Protein AF-A0A1H1WLB5-F1 (afdb_monomer_lite)

Structure (mmCIF, N/CA/C/O backbone):
data_AF-A0A1H1WLB5-F1
#
_entry.id   AF-A0A1H1WLB5-F1
#
loop_
_atom_site.group_PDB
_atom_site.id
_atom_site.type_symbol
_atom_site.label_atom_id
_atom_site.label_alt_id
_atom_site.label_comp_id
_atom_site.label_asym_id
_atom_site.label_entity_id
_atom_site.label_seq_id
_atom_site.pdbx_PDB_ins_code
_atom_site.Cartn_x
_atom_site.Cartn_y
_atom_site.Cartn_z
_atom_site.occupancy
_atom_site.B_iso_or_equiv
_atom_site.auth_seq_id
_atom_site.auth_comp_id
_atom_site.auth_asym_id
_atom_site.auth_atom_id
_atom_site.pdbx_PDB_model_num
ATOM 1 N N . MET A 1 1 ? 15.578 -14.693 -38.686 1.00 40.78 1 MET A N 1
ATOM 2 C CA . MET A 1 1 ? 15.731 -13.278 -38.296 1.00 40.78 1 MET A CA 1
ATOM 3 C C . MET A 1 1 ? 15.788 -13.237 -36.780 1.00 40.78 1 MET A C 1
ATOM 5 O O . MET A 1 1 ? 14.746 -13.480 -36.187 1.00 40.78 1 MET A O 1
ATOM 9 N N . PRO A 1 2 ? 16.956 -13.063 -36.142 1.00 42.97 2 PRO A N 1
ATOM 10 C CA . PRO A 1 2 ? 16.995 -12.829 -34.707 1.00 42.97 2 PRO A CA 1
ATOM 11 C C . PRO A 1 2 ? 16.628 -11.360 -34.469 1.00 42.97 2 PRO A C 1
ATOM 13 O O . PRO A 1 2 ? 17.266 -10.463 -35.019 1.00 42.97 2 PRO A O 1
ATOM 16 N N . THR A 1 3 ? 15.555 -11.112 -33.723 1.00 50.56 3 THR A N 1
ATOM 17 C CA . THR A 1 3 ? 15.241 -9.779 -33.212 1.00 50.56 3 THR A CA 1
ATOM 18 C C . THR A 1 3 ? 16.335 -9.399 -32.227 1.00 50.56 3 THR A C 1
ATOM 20 O O . THR A 1 3 ? 16.588 -10.096 -31.248 1.00 50.56 3 THR A O 1
ATOM 23 N N . ILE A 1 4 ? 17.055 -8.328 -32.548 1.00 54.28 4 ILE A N 1
ATOM 24 C CA . ILE A 1 4 ? 18.049 -7.729 -31.665 1.00 54.28 4 ILE A CA 1
ATOM 25 C C . ILE A 1 4 ? 17.250 -6.955 -30.616 1.00 54.28 4 ILE A C 1
ATOM 27 O O . ILE A 1 4 ? 17.056 -5.745 -30.731 1.00 54.28 4 ILE A O 1
ATOM 31 N N . ASP A 1 5 ? 16.721 -7.667 -29.628 1.00 54.78 5 ASP A N 1
ATOM 32 C CA . ASP A 1 5 ? 16.317 -7.042 -28.380 1.00 54.78 5 ASP A CA 1
ATOM 33 C C . ASP A 1 5 ? 17.613 -6.636 -27.680 1.00 54.78 5 ASP A C 1
ATOM 35 O O . ASP A 1 5 ? 18.355 -7.456 -27.143 1.00 54.78 5 ASP A O 1
ATOM 39 N N . GLY A 1 6 ? 17.973 -5.361 -27.840 1.00 49.84 6 GLY A N 1
ATOM 40 C CA . GLY A 1 6 ? 19.144 -4.797 -27.184 1.00 49.84 6 GLY A CA 1
ATOM 41 C C . GLY A 1 6 ? 19.021 -4.962 -25.664 1.00 49.84 6 GLY A C 1
ATOM 42 O O . GLY A 1 6 ? 17.907 -4.860 -25.146 1.00 49.84 6 GLY A O 1
ATOM 43 N N . PRO A 1 7 ? 20.136 -5.167 -24.941 1.00 54.72 7 PRO A N 1
ATOM 44 C CA . PRO A 1 7 ? 20.128 -5.484 -23.508 1.00 54.72 7 PRO A CA 1
ATOM 45 C C . PRO A 1 7 ? 19.312 -4.492 -22.660 1.00 54.72 7 PRO A C 1
ATOM 47 O O . PRO A 1 7 ? 18.648 -4.892 -21.713 1.00 54.72 7 PRO A O 1
ATOM 50 N N . GLY A 1 8 ? 19.243 -3.220 -23.069 1.00 56.78 8 GLY A N 1
ATOM 51 C CA . GLY A 1 8 ? 18.468 -2.200 -22.358 1.00 56.78 8 GLY A CA 1
ATOM 52 C C . GLY A 1 8 ? 16.939 -2.307 -22.469 1.00 56.78 8 GLY A C 1
ATOM 53 O O . GLY A 1 8 ? 16.246 -1.641 -21.709 1.00 56.78 8 GLY A O 1
ATOM 54 N N . ARG A 1 9 ? 16.373 -3.100 -23.394 1.00 59.47 9 ARG A N 1
ATOM 55 C CA . ARG A 1 9 ? 14.907 -3.274 -23.492 1.00 59.47 9 ARG A CA 1
ATOM 56 C C . ARG A 1 9 ? 14.377 -4.294 -22.494 1.00 59.47 9 ARG A C 1
ATOM 58 O O . ARG A 1 9 ? 13.328 -4.062 -21.903 1.00 59.47 9 ARG A O 1
ATOM 65 N N . THR A 1 10 ? 15.102 -5.390 -22.307 1.00 63.25 10 THR A N 1
ATOM 66 C CA . THR A 1 10 ? 14.741 -6.456 -21.367 1.00 63.25 10 THR A CA 1
ATOM 67 C C . THR A 1 10 ? 14.882 -5.973 -19.927 1.00 63.25 10 THR A C 1
ATOM 69 O O . THR A 1 10 ? 13.952 -6.111 -19.149 1.00 63.25 10 THR A O 1
ATOM 72 N N . GLU A 1 11 ? 15.974 -5.271 -19.612 1.00 69.44 11 GLU A N 1
ATOM 73 C CA . GLU A 1 11 ? 16.203 -4.678 -18.284 1.00 69.44 11 GLU A CA 1
ATOM 74 C C . GLU A 1 11 ? 15.146 -3.621 -17.912 1.00 69.44 11 GLU A C 1
ATOM 76 O O . GLU A 1 11 ? 14.774 -3.482 -16.748 1.00 69.44 11 GLU A O 1
ATOM 81 N N . MET A 1 12 ? 14.627 -2.881 -18.900 1.00 69.56 12 MET A N 1
ATOM 82 C CA . MET A 1 12 ? 13.564 -1.897 -18.682 1.00 69.56 12 MET A CA 1
ATOM 83 C C . MET A 1 12 ? 12.198 -2.555 -18.435 1.00 69.56 12 MET A C 1
ATOM 85 O O . MET A 1 12 ? 11.424 -2.048 -17.627 1.00 69.56 12 MET A O 1
ATOM 89 N N . LEU A 1 13 ? 11.908 -3.675 -19.106 1.00 72.31 13 LEU A N 1
ATOM 90 C CA . LEU A 1 13 ? 10.713 -4.487 -18.846 1.00 72.31 13 LEU A CA 1
ATOM 91 C C . LEU A 1 13 ? 10.773 -5.118 -17.449 1.00 72.31 13 LEU A C 1
ATOM 93 O O . LEU A 1 13 ? 9.818 -4.980 -16.690 1.00 72.31 13 LEU A O 1
ATOM 97 N N . ASP A 1 14 ? 11.922 -5.682 -17.069 1.00 83.88 14 ASP A N 1
ATOM 98 C CA . ASP A 1 14 ? 12.132 -6.276 -15.743 1.00 83.88 14 ASP A CA 1
ATOM 99 C C . ASP A 1 14 ? 11.960 -5.243 -14.612 1.00 83.88 14 ASP A C 1
ATOM 101 O O . ASP A 1 14 ? 11.416 -5.547 -13.548 1.00 83.88 14 ASP A O 1
ATOM 105 N N . LEU A 1 15 ? 12.392 -3.995 -14.837 1.00 83.56 15 LEU A N 1
ATOM 106 C CA . LEU A 1 15 ? 12.214 -2.908 -13.874 1.00 83.56 15 LEU A CA 1
ATOM 107 C C . LEU A 1 15 ? 10.748 -2.472 -13.746 1.00 83.56 15 LEU A C 1
ATOM 109 O O . LEU A 1 15 ? 10.293 -2.208 -12.635 1.00 83.56 15 LEU A O 1
ATOM 113 N N . LEU A 1 16 ? 10.003 -2.393 -14.851 1.00 85.81 16 LEU A N 1
ATOM 114 C CA . LEU A 1 16 ? 8.577 -2.053 -14.812 1.00 85.81 16 LEU A CA 1
ATOM 115 C C . LEU A 1 16 ? 7.761 -3.134 -14.097 1.00 85.81 16 LEU A C 1
ATOM 117 O O . LEU A 1 16 ? 6.935 -2.799 -13.251 1.00 85.81 16 LEU A O 1
ATOM 121 N N . ASP A 1 17 ? 8.050 -4.407 -14.361 1.00 88.50 17 ASP A N 1
ATOM 122 C CA . ASP A 1 17 ? 7.403 -5.533 -13.682 1.00 88.50 17 ASP A CA 1
ATOM 123 C C . ASP A 1 17 ? 7.697 -5.531 -12.172 1.00 88.50 17 ASP A C 1
ATOM 125 O O . ASP A 1 17 ? 6.820 -5.824 -11.354 1.00 88.50 17 ASP A O 1
ATOM 129 N N . LEU A 1 18 ? 8.916 -5.148 -11.777 1.00 88.38 18 LEU A N 1
ATOM 130 C CA . LEU A 1 18 ? 9.275 -4.980 -10.370 1.00 88.38 18 LEU A CA 1
ATOM 131 C C . LEU A 1 18 ? 8.501 -3.827 -9.714 1.00 88.38 18 LEU A C 1
ATOM 133 O O . LEU A 1 18 ? 8.028 -3.977 -8.588 1.00 88.38 18 LEU A O 1
ATOM 137 N N . LEU A 1 19 ? 8.351 -2.692 -10.400 1.00 90.06 19 LEU A N 1
ATOM 138 C CA . LEU A 1 19 ? 7.579 -1.550 -9.899 1.00 90.06 19 LEU A CA 1
ATOM 139 C C . LEU A 1 19 ? 6.090 -1.902 -9.741 1.00 90.06 19 LEU A C 1
ATOM 141 O O . LEU A 1 19 ? 5.513 -1.608 -8.695 1.00 90.06 19 LEU A O 1
ATOM 145 N N . ASP A 1 20 ? 5.505 -2.613 -10.709 1.00 90.44 20 ASP A N 1
ATOM 146 C CA . ASP A 1 20 ? 4.142 -3.158 -10.628 1.00 90.44 20 ASP A CA 1
ATOM 147 C C . ASP A 1 20 ? 3.980 -4.121 -9.436 1.00 90.44 20 ASP A C 1
ATOM 149 O O . ASP A 1 20 ? 2.956 -4.116 -8.746 1.00 90.44 20 ASP A O 1
ATOM 153 N N . ALA A 1 21 ? 4.977 -4.971 -9.173 1.00 90.62 21 ALA A N 1
ATOM 154 C CA . ALA A 1 21 ? 4.951 -5.883 -8.033 1.00 90.62 21 ALA A CA 1
ATOM 155 C C . ALA A 1 21 ? 5.017 -5.132 -6.693 1.00 90.62 21 ALA A C 1
ATOM 157 O O . ALA A 1 21 ? 4.297 -5.488 -5.758 1.00 90.62 21 ALA A O 1
ATOM 158 N N . CYS A 1 22 ? 5.844 -4.088 -6.601 1.00 90.69 22 CYS A N 1
ATOM 159 C CA . CYS A 1 22 ? 5.952 -3.246 -5.410 1.00 90.69 22 CYS A CA 1
ATOM 160 C C . CYS A 1 22 ? 4.648 -2.493 -5.112 1.00 90.69 22 CYS A C 1
ATOM 162 O O . CYS A 1 22 ? 4.235 -2.453 -3.956 1.00 90.69 22 CYS A O 1
ATOM 164 N N . GLU A 1 23 ? 3.967 -1.977 -6.136 1.00 92.69 23 GLU A N 1
ATOM 165 C CA . GLU A 1 23 ? 2.670 -1.296 -5.998 1.00 92.69 23 GLU A CA 1
ATOM 166 C C . GLU A 1 23 ? 1.614 -2.252 -5.428 1.00 92.69 23 GLU A C 1
ATOM 168 O O . GLU A 1 23 ? 0.956 -1.967 -4.431 1.00 92.69 23 GLU A O 1
ATOM 173 N N . ARG A 1 24 ? 1.533 -3.476 -5.966 1.00 93.12 24 ARG A N 1
ATOM 174 C CA . ARG A 1 24 ? 0.622 -4.513 -5.448 1.00 93.12 24 ARG A CA 1
ATOM 175 C C . ARG A 1 24 ? 0.931 -4.919 -4.006 1.00 93.12 24 ARG A C 1
ATOM 177 O O . ARG A 1 24 ? 0.017 -5.295 -3.270 1.00 93.12 24 ARG A O 1
ATOM 184 N N . LEU A 1 25 ? 2.204 -4.897 -3.608 1.00 91.56 25 LEU A N 1
ATOM 185 C CA . LEU A 1 25 ? 2.616 -5.182 -2.233 1.00 91.56 25 LEU A CA 1
ATOM 186 C C . LEU A 1 25 ? 2.220 -4.052 -1.276 1.00 91.56 25 LEU A C 1
ATOM 188 O O . LEU A 1 25 ? 1.733 -4.351 -0.185 1.00 91.56 25 LEU A O 1
ATOM 192 N N . ALA A 1 26 ? 2.374 -2.789 -1.682 1.00 90.81 26 ALA A N 1
ATOM 193 C CA . ALA A 1 26 ? 1.919 -1.633 -0.908 1.00 90.81 26 ALA A CA 1
ATOM 194 C C . ALA A 1 26 ? 0.395 -1.678 -0.693 1.00 90.81 26 ALA A C 1
ATOM 196 O O . ALA A 1 26 ? -0.082 -1.583 0.442 1.00 90.81 26 ALA A O 1
ATOM 197 N N . ASP A 1 27 ? -0.354 -1.979 -1.754 1.00 93.38 27 ASP A N 1
ATOM 198 C CA . ASP A 1 27 ? -1.806 -2.177 -1.728 1.00 93.38 27 ASP A CA 1
ATOM 199 C C . ASP A 1 27 ? -2.230 -3.286 -0.749 1.00 93.38 27 ASP A C 1
ATOM 201 O O . ASP A 1 27 ? -3.171 -3.142 0.042 1.00 93.38 27 ASP A O 1
ATOM 205 N N . LEU A 1 28 ? -1.522 -4.420 -0.777 1.00 93.81 28 LEU A N 1
ATOM 206 C CA . LEU A 1 28 ? -1.766 -5.531 0.140 1.00 93.81 28 LEU A CA 1
ATOM 207 C C . LEU A 1 28 ? -1.489 -5.124 1.592 1.00 93.81 28 LEU A C 1
ATOM 209 O O . LEU A 1 28 ? -2.270 -5.458 2.485 1.00 93.81 28 LEU A O 1
ATOM 213 N N . GLN A 1 29 ? -0.401 -4.394 1.830 1.00 92.38 29 GLN A N 1
ATOM 214 C CA . GLN A 1 29 ? -0.020 -3.921 3.156 1.00 92.38 29 GLN A CA 1
ATOM 215 C C . GLN A 1 29 ? -1.051 -2.938 3.730 1.00 92.38 29 GLN A C 1
ATOM 217 O O . GLN A 1 29 ? -1.402 -3.047 4.907 1.00 92.38 29 GLN A O 1
ATOM 222 N N . HIS A 1 30 ? -1.611 -2.056 2.898 1.00 91.44 30 HIS A N 1
ATOM 223 C CA . HIS A 1 30 ? -2.702 -1.160 3.282 1.00 91.44 30 HIS A CA 1
ATOM 224 C C . HIS A 1 30 ? -3.951 -1.938 3.729 1.00 91.44 30 HIS A C 1
ATOM 226 O O . HIS A 1 30 ? -4.506 -1.681 4.801 1.00 91.44 30 HIS A O 1
ATOM 232 N N . ARG A 1 31 ? -4.375 -2.935 2.941 1.00 94.31 31 ARG A N 1
ATOM 233 C CA . ARG A 1 31 ? -5.555 -3.764 3.253 1.00 94.31 31 ARG A CA 1
ATOM 234 C C . A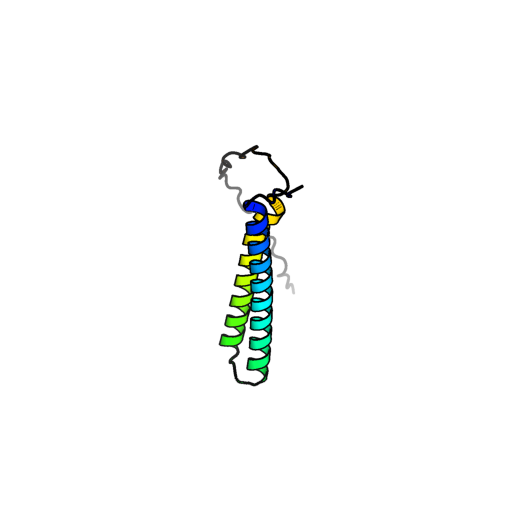RG A 1 31 ? -5.366 -4.569 4.534 1.00 94.31 31 ARG A C 1
ATOM 236 O O . ARG A 1 31 ? -6.230 -4.534 5.407 1.00 94.31 31 ARG A O 1
ATOM 243 N N . LEU A 1 32 ? -4.213 -5.220 4.688 1.00 94.06 32 LEU A N 1
ATOM 244 C CA . LEU A 1 32 ? -3.898 -5.999 5.887 1.00 94.06 32 LEU A CA 1
ATOM 245 C C . LEU A 1 32 ? -3.869 -5.131 7.147 1.00 94.06 32 LEU A C 1
ATOM 247 O O . LEU A 1 32 ? -4.349 -5.568 8.190 1.00 94.06 32 LEU A O 1
ATOM 251 N N . ALA A 1 33 ? -3.360 -3.900 7.071 1.00 93.25 33 ALA A N 1
ATOM 252 C CA . ALA A 1 33 ? -3.395 -2.977 8.203 1.00 93.25 33 ALA A CA 1
ATOM 253 C C . ALA A 1 33 ? -4.837 -2.650 8.636 1.00 93.25 33 ALA A C 1
ATOM 255 O O . ALA A 1 33 ? -5.125 -2.590 9.834 1.00 93.25 33 ALA A O 1
ATOM 256 N N . GLY A 1 34 ? -5.753 -2.483 7.676 1.00 93.12 34 GLY A N 1
ATOM 257 C CA . GLY A 1 34 ? -7.183 -2.292 7.936 1.00 93.12 34 GLY A CA 1
ATOM 258 C C . GLY A 1 34 ? -7.849 -3.520 8.562 1.00 93.12 34 GLY A C 1
ATOM 259 O O . GLY A 1 34 ? -8.551 -3.397 9.571 1.00 93.12 34 GLY A O 1
ATOM 260 N N . ASP A 1 35 ? -7.585 -4.706 8.015 1.00 96.00 35 ASP A N 1
ATOM 261 C CA . ASP A 1 35 ? -8.148 -5.966 8.507 1.00 96.00 35 ASP A CA 1
ATOM 262 C C . ASP A 1 35 ? -7.656 -6.284 9.926 1.00 96.00 35 ASP A C 1
ATOM 264 O O . ASP A 1 35 ? -8.455 -6.575 10.816 1.00 96.00 35 ASP A O 1
ATOM 268 N N . LEU A 1 36 ? -6.349 -6.162 10.180 1.00 94.94 36 LEU A N 1
ATOM 269 C CA . LEU A 1 36 ? -5.762 -6.420 11.498 1.00 94.94 36 LEU A CA 1
ATOM 270 C C . LEU A 1 36 ? -6.272 -5.444 12.560 1.00 94.94 36 LEU A C 1
ATOM 272 O O . LEU A 1 36 ? -6.513 -5.850 13.697 1.00 94.94 36 LEU A O 1
ATOM 276 N N . HIS A 1 37 ? -6.478 -4.178 12.203 1.00 93.81 37 HIS A N 1
ATOM 277 C CA . HIS A 1 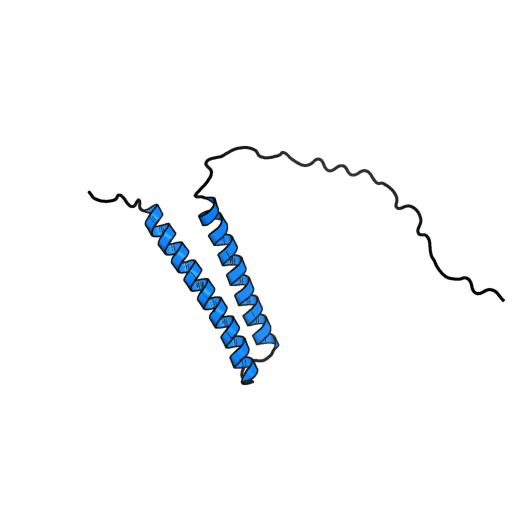37 ? -7.083 -3.208 13.109 1.00 93.81 37 HIS A CA 1
ATOM 278 C C . HIS A 1 37 ? -8.551 -3.528 13.402 1.00 93.81 37 HIS A C 1
ATOM 280 O O . HIS A 1 37 ? -8.968 -3.498 14.557 1.00 93.81 37 HIS A O 1
ATOM 286 N N . THR A 1 38 ? -9.319 -3.916 12.380 1.00 94.75 38 THR A N 1
ATOM 287 C CA . THR A 1 38 ? -10.723 -4.334 12.537 1.00 94.75 38 THR A CA 1
ATOM 288 C C . THR A 1 38 ? -10.847 -5.561 13.446 1.00 94.75 38 THR A C 1
ATOM 290 O O . THR A 1 38 ? -11.788 -5.666 14.230 1.00 94.75 38 THR A O 1
ATOM 293 N N . LEU A 1 39 ? -9.868 -6.468 13.391 1.00 95.88 39 LEU A N 1
ATOM 294 C CA . LEU A 1 39 ? -9.761 -7.631 14.276 1.00 95.88 39 LEU A C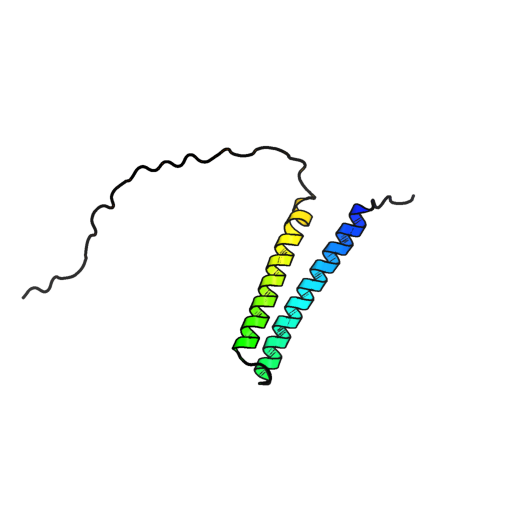A 1
ATOM 295 C C . LEU A 1 39 ? -9.227 -7.296 15.682 1.00 95.88 39 LEU A C 1
ATOM 297 O O . LEU A 1 39 ? -9.141 -8.189 16.524 1.00 95.88 39 LEU A O 1
ATOM 301 N N . GLY A 1 40 ? -8.857 -6.041 15.955 1.00 93.94 40 GLY A N 1
ATOM 302 C CA . GLY A 1 40 ? -8.292 -5.606 17.236 1.00 93.94 40 GLY A CA 1
ATOM 303 C C . GLY A 1 40 ? -6.860 -6.090 17.490 1.00 93.94 40 GLY A C 1
ATOM 304 O O . GLY A 1 40 ? -6.391 -6.051 18.624 1.00 93.94 40 GLY A O 1
ATOM 305 N N . LEU A 1 41 ? -6.168 -6.562 16.449 1.00 93.88 41 LEU A N 1
ATOM 306 C CA . LEU A 1 41 ? -4.789 -7.061 16.507 1.00 93.88 41 LEU A CA 1
ATOM 307 C C . LEU A 1 41 ? -3.751 -5.961 16.253 1.00 93.88 41 LEU A C 1
ATOM 309 O O . LEU A 1 41 ? -2.561 -6.180 16.471 1.00 93.88 41 LEU A O 1
ATOM 313 N N . LEU A 1 42 ? -4.199 -4.796 15.783 1.00 93.69 42 LEU A N 1
ATOM 314 C CA . LEU A 1 42 ? -3.361 -3.649 15.467 1.00 93.69 42 LEU A CA 1
ATOM 315 C C . LEU A 1 42 ? -3.964 -2.380 16.076 1.00 93.69 42 LEU A C 1
ATOM 317 O O . LEU A 1 42 ? -5.146 -2.084 15.878 1.00 93.69 42 LEU A O 1
ATOM 321 N N . ASP A 1 43 ? -3.158 -1.613 16.802 1.00 95.19 43 ASP A N 1
ATOM 322 C CA . ASP A 1 43 ? -3.572 -0.312 17.314 1.00 95.19 43 ASP A CA 1
ATOM 323 C C . ASP A 1 43 ? -3.639 0.735 16.190 1.00 95.19 43 ASP A C 1
ATOM 325 O O . ASP A 1 43 ? -3.022 0.591 15.130 1.00 95.19 43 ASP A O 1
ATOM 329 N N . ASP A 1 44 ? -4.389 1.812 16.427 1.00 93.88 44 ASP A N 1
ATOM 330 C CA . ASP A 1 44 ? -4.583 2.875 15.437 1.00 93.88 44 ASP A CA 1
ATOM 331 C C . ASP A 1 44 ? -3.276 3.553 15.015 1.00 93.88 44 ASP A C 1
ATOM 333 O O . ASP A 1 44 ? -3.119 3.916 13.850 1.00 93.88 44 ASP A O 1
ATOM 337 N N . THR A 1 45 ? -2.316 3.705 15.930 1.00 95.38 45 THR A N 1
ATOM 338 C CA . THR A 1 45 ? -1.043 4.369 15.612 1.00 95.38 45 THR A CA 1
ATOM 339 C C . THR A 1 45 ? -0.239 3.518 14.642 1.00 95.38 45 THR A C 1
ATOM 341 O O . THR A 1 45 ? 0.239 4.016 13.621 1.00 95.38 45 THR A O 1
ATOM 344 N N . THR A 1 46 ? -0.128 2.218 14.920 1.00 92.69 46 THR A N 1
ATOM 345 C CA . THR A 1 46 ? 0.549 1.280 14.022 1.00 92.69 46 THR A CA 1
ATOM 346 C C . THR A 1 46 ? -0.170 1.184 12.680 1.00 92.69 46 THR A C 1
ATOM 348 O O . THR A 1 46 ? 0.500 1.239 11.651 1.00 92.69 46 THR A O 1
ATOM 351 N N . ARG A 1 47 ? -1.513 1.155 12.658 1.00 94.50 47 ARG A N 1
ATOM 352 C CA . ARG A 1 47 ? -2.298 1.181 11.408 1.00 94.50 47 ARG A CA 1
ATOM 353 C C . ARG A 1 47 ? -1.934 2.379 10.543 1.00 94.50 47 ARG A C 1
ATOM 355 O O . ARG A 1 47 ? -1.608 2.216 9.371 1.00 94.50 47 ARG A O 1
ATOM 362 N N . LEU A 1 48 ? -2.001 3.576 11.121 1.00 93.69 48 LEU A N 1
ATOM 363 C CA . LEU A 1 48 ? -1.751 4.821 10.400 1.00 93.69 48 LEU A CA 1
ATOM 364 C C . LEU A 1 48 ? -0.306 4.906 9.906 1.00 93.69 48 LEU A C 1
ATOM 366 O O . LEU A 1 48 ? -0.079 5.330 8.777 1.00 93.69 48 LEU A O 1
ATOM 370 N N . ASN A 1 49 ? 0.659 4.441 10.701 1.00 94.38 49 ASN A N 1
ATOM 371 C CA . ASN A 1 49 ? 2.055 4.369 10.275 1.00 94.38 49 ASN A CA 1
ATOM 372 C C . ASN A 1 49 ? 2.252 3.387 9.113 1.00 94.38 49 ASN A C 1
ATOM 374 O O . ASN A 1 49 ? 2.975 3.702 8.173 1.00 94.38 49 ASN A O 1
ATOM 378 N N . THR A 1 50 ? 1.606 2.217 9.151 1.00 91.44 50 THR A N 1
ATOM 379 C CA . THR A 1 50 ? 1.671 1.239 8.055 1.00 91.44 50 THR A CA 1
ATOM 380 C C . THR A 1 50 ? 1.051 1.787 6.770 1.00 91.44 50 THR A C 1
ATOM 382 O O . THR A 1 50 ? 1.629 1.616 5.701 1.00 91.44 50 THR A O 1
ATOM 385 N N . ILE A 1 51 ? -0.075 2.499 6.868 1.00 92.00 51 ILE A N 1
ATOM 386 C CA . ILE A 1 51 ? -0.697 3.177 5.722 1.00 92.00 51 ILE A CA 1
ATOM 387 C C . ILE A 1 51 ? 0.241 4.249 5.156 1.00 92.00 51 ILE A C 1
ATOM 389 O O . ILE A 1 51 ? 0.526 4.239 3.966 1.00 92.00 51 ILE A O 1
ATOM 393 N N . ALA A 1 52 ? 0.803 5.110 6.008 1.00 92.31 52 ALA A N 1
ATOM 394 C CA . ALA A 1 52 ? 1.717 6.162 5.567 1.00 92.31 52 ALA A CA 1
ATOM 395 C C . ALA A 1 52 ? 2.989 5.611 4.895 1.00 92.31 52 ALA A C 1
ATOM 397 O O . ALA A 1 52 ? 3.549 6.256 4.012 1.00 92.31 52 ALA A O 1
ATOM 398 N N . GLN A 1 53 ? 3.462 4.431 5.306 1.00 92.12 53 GLN A N 1
ATOM 399 C CA . GLN A 1 53 ? 4.574 3.744 4.644 1.00 92.12 53 GLN A CA 1
ATOM 400 C C . GLN A 1 53 ? 4.188 3.227 3.255 1.00 92.12 53 GLN A C 1
ATOM 402 O O . GLN A 1 53 ? 4.985 3.374 2.331 1.00 92.12 53 GLN A O 1
ATOM 407 N N . ALA A 1 54 ? 2.987 2.664 3.093 1.00 91.00 54 ALA A N 1
ATOM 408 C CA . ALA A 1 54 ? 2.479 2.256 1.783 1.00 91.00 54 ALA A CA 1
ATOM 409 C C . ALA A 1 54 ? 2.371 3.466 0.836 1.00 91.00 54 ALA A C 1
ATOM 411 O O . ALA A 1 54 ? 2.930 3.429 -0.256 1.00 91.00 54 ALA A O 1
ATOM 412 N N . ASP A 1 55 ? 1.815 4.586 1.310 1.00 90.75 55 ASP A N 1
ATOM 413 C CA . ASP A 1 55 ? 1.706 5.823 0.522 1.00 90.75 55 ASP A CA 1
ATOM 414 C C . ASP A 1 55 ? 3.086 6.364 0.081 1.00 90.75 55 ASP A C 1
ATOM 416 O O . ASP A 1 55 ? 3.250 6.903 -1.016 1.00 90.75 55 ASP A O 1
ATOM 420 N N . GLN A 1 56 ? 4.113 6.230 0.931 1.00 92.00 56 GLN A N 1
ATOM 421 C CA . GLN A 1 56 ? 5.489 6.610 0.586 1.00 92.00 56 GLN A CA 1
ATOM 422 C C . GLN A 1 56 ? 6.098 5.701 -0.485 1.00 92.00 56 GLN A C 1
ATOM 424 O O . GLN A 1 56 ? 6.858 6.184 -1.329 1.00 92.00 56 GLN A O 1
ATOM 429 N N . ILE A 1 57 ? 5.790 4.403 -0.446 1.00 90.19 57 ILE A N 1
ATOM 430 C CA . ILE A 1 57 ? 6.229 3.439 -1.458 1.00 90.19 57 ILE A CA 1
ATOM 431 C C . ILE A 1 57 ? 5.593 3.791 -2.803 1.00 90.19 57 ILE A C 1
ATOM 433 O O . ILE A 1 57 ? 6.324 3.907 -3.786 1.00 90.19 57 ILE A O 1
ATOM 437 N N . ASP A 1 58 ? 4.292 4.072 -2.836 1.00 88.50 58 ASP A N 1
ATOM 438 C CA . ASP A 1 58 ? 3.590 4.476 -4.060 1.00 88.50 58 ASP A CA 1
ATOM 439 C C . ASP A 1 58 ? 4.184 5.759 -4.651 1.00 88.50 58 ASP A C 1
ATOM 441 O O . ASP A 1 58 ? 4.518 5.820 -5.836 1.00 88.50 58 ASP A O 1
ATOM 445 N N . ALA A 1 59 ? 4.436 6.770 -3.814 1.00 88.00 59 ALA A N 1
ATOM 446 C CA . ALA A 1 59 ? 5.089 8.001 -4.254 1.00 88.00 59 ALA A CA 1
ATOM 447 C C . ALA A 1 59 ? 6.502 7.755 -4.819 1.00 88.00 59 ALA A C 1
ATOM 449 O O . ALA A 1 59 ? 6.922 8.426 -5.765 1.00 88.00 59 ALA A O 1
ATOM 450 N N . CYS A 1 60 ? 7.248 6.803 -4.252 1.00 88.06 60 CYS A N 1
ATOM 451 C CA . CYS A 1 60 ? 8.572 6.423 -4.737 1.00 88.06 60 CYS A CA 1
ATOM 452 C C . CYS A 1 60 ? 8.497 5.687 -6.085 1.00 88.06 60 CYS A C 1
ATOM 454 O O . CYS A 1 60 ? 9.288 5.975 -6.986 1.00 88.06 60 CYS A O 1
ATOM 456 N N . ILE A 1 61 ? 7.520 4.792 -6.249 1.00 89.56 61 ILE A N 1
ATOM 457 C CA . ILE A 1 61 ? 7.264 4.070 -7.500 1.00 89.56 61 ILE A CA 1
ATOM 458 C C . ILE A 1 61 ? 6.923 5.053 -8.620 1.00 89.56 61 ILE A C 1
ATOM 460 O O . ILE A 1 61 ? 7.531 4.990 -9.688 1.00 89.56 61 ILE A O 1
ATOM 464 N N . GLU A 1 62 ? 6.031 6.012 -8.373 1.00 87.69 62 GLU A N 1
ATOM 465 C CA . GLU A 1 62 ? 5.665 7.045 -9.351 1.00 87.69 62 GLU A CA 1
ATOM 466 C C . GLU A 1 62 ? 6.878 7.872 -9.805 1.00 87.69 62 GLU A C 1
ATOM 468 O O . GLU A 1 62 ? 7.087 8.100 -11.001 1.00 87.69 62 GLU A O 1
ATOM 473 N N . GLN A 1 63 ? 7.748 8.258 -8.867 1.00 85.75 63 GLN A N 1
ATOM 474 C CA . GLN A 1 63 ? 8.995 8.962 -9.185 1.00 85.75 63 GLN A CA 1
ATOM 475 C C . GLN A 1 63 ? 9.950 8.115 -10.032 1.00 85.75 63 GLN A C 1
ATOM 477 O O . GLN A 1 63 ? 10.613 8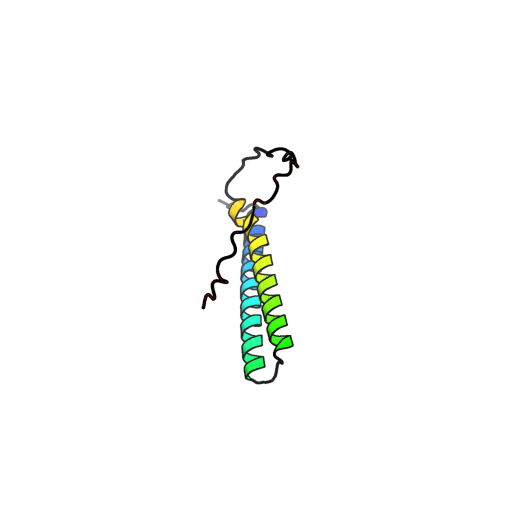.652 -10.921 1.00 85.75 63 GLN A O 1
ATOM 482 N N . ALA A 1 64 ? 10.017 6.805 -9.783 1.00 83.25 64 ALA A N 1
ATOM 483 C CA . ALA A 1 64 ? 10.839 5.877 -10.554 1.00 83.25 64 ALA A CA 1
ATOM 484 C C . ALA A 1 64 ? 10.261 5.595 -11.954 1.00 83.25 64 ALA A C 1
ATOM 486 O O . ALA A 1 64 ? 11.022 5.464 -12.914 1.00 83.25 64 ALA A O 1
ATOM 487 N N . ARG A 1 65 ? 8.928 5.559 -12.102 1.00 83.00 65 ARG A N 1
ATOM 488 C CA . ARG A 1 65 ? 8.240 5.375 -13.393 1.00 83.00 65 ARG A CA 1
ATOM 489 C C . ARG A 1 65 ? 8.353 6.597 -14.301 1.00 83.00 65 ARG A C 1
ATOM 491 O O . ARG A 1 65 ? 8.517 6.442 -15.511 1.00 83.00 65 ARG A O 1
ATOM 498 N N . HIS A 1 66 ? 8.286 7.809 -13.748 1.00 71.56 66 HIS A N 1
ATOM 499 C CA . HIS A 1 66 ? 8.278 9.054 -14.523 1.00 71.56 66 HIS A CA 1
ATOM 500 C C . HIS A 1 66 ? 9.399 9.155 -15.586 1.00 71.56 66 HIS A C 1
ATOM 502 O O . HIS A 1 66 ? 9.080 9.419 -16.750 1.00 71.56 66 HIS A O 1
ATOM 508 N N . PRO A 1 67 ? 10.693 8.920 -15.279 1.00 71.12 67 PRO A N 1
ATOM 509 C CA . PRO A 1 67 ? 11.761 8.957 -16.284 1.00 71.12 67 PRO A CA 1
ATOM 510 C C . PRO A 1 67 ? 11.685 7.820 -17.316 1.00 71.12 67 PRO A C 1
ATOM 512 O O . PRO A 1 67 ? 12.139 8.003 -18.442 1.00 71.12 67 PRO A O 1
ATOM 515 N N . LEU A 1 68 ? 11.086 6.673 -16.982 1.00 63.88 68 LEU A N 1
ATOM 516 C CA . LEU A 1 68 ? 10.923 5.543 -17.908 1.00 63.88 68 LEU A CA 1
ATOM 517 C C . LEU A 1 68 ? 9.822 5.811 -18.945 1.00 63.88 68 LEU A C 1
ATOM 519 O O . LEU A 1 68 ? 9.965 5.461 -20.113 1.00 63.88 68 LEU A O 1
ATOM 523 N N . ILE A 1 69 ? 8.743 6.483 -18.533 1.00 60.56 69 ILE A N 1
ATOM 524 C CA . ILE A 1 69 ? 7.614 6.842 -19.405 1.00 60.56 69 ILE A CA 1
ATOM 525 C C . ILE A 1 69 ? 7.967 8.056 -20.281 1.00 60.56 69 ILE A C 1
ATOM 527 O O . ILE A 1 69 ? 7.604 8.111 -21.455 1.00 60.56 69 ILE A O 1
ATOM 531 N N . THR A 1 70 ? 8.713 9.021 -19.733 1.00 58.88 70 THR A N 1
ATOM 532 C CA . THR A 1 70 ? 9.118 10.248 -20.448 1.00 58.88 70 THR A CA 1
ATOM 533 C C . THR A 1 70 ? 10.394 10.086 -21.281 1.00 58.88 70 THR A C 1
ATOM 535 O O . THR A 1 70 ? 10.559 10.779 -22.282 1.00 58.88 70 THR A O 1
ATOM 538 N N . GLY A 1 71 ? 11.263 9.124 -20.954 1.00 49.75 71 GLY A N 1
ATOM 539 C CA . GLY A 1 71 ? 12.506 8.837 -21.682 1.00 49.75 71 GLY A CA 1
ATOM 540 C C . GLY A 1 71 ? 12.325 8.170 -23.053 1.00 49.75 71 GLY A C 1
ATOM 541 O O . GLY A 1 71 ? 13.287 8.063 -23.811 1.00 49.75 71 GLY A O 1
ATOM 542 N N . GLY A 1 72 ? 11.104 7.755 -23.409 1.00 47.97 72 GLY A N 1
ATOM 543 C CA . GLY A 1 72 ? 10.768 7.252 -24.746 1.00 47.97 72 GLY A CA 1
ATOM 544 C C . GLY A 1 72 ? 10.517 8.344 -25.793 1.00 47.97 72 GLY A C 1
ATOM 545 O O . GLY A 1 72 ? 10.388 8.032 -26.976 1.00 47.97 72 GLY A O 1
ATOM 546 N N . SER A 1 73 ? 10.445 9.618 -25.391 1.00 50.75 73 SER A N 1
ATOM 547 C CA . SER A 1 73 ? 10.088 10.717 -26.286 1.00 50.75 73 SER A CA 1
ATOM 548 C C . SER A 1 73 ? 10.861 11.984 -25.926 1.00 50.75 73 SER A C 1
ATOM 550 O O . SER A 1 73 ? 10.459 12.735 -25.046 1.00 50.75 73 SER A O 1
ATOM 552 N N . GLY A 1 74 ? 11.960 12.241 -26.638 1.00 43.69 74 GLY A N 1
ATOM 553 C CA . GLY A 1 74 ? 12.623 13.546 -26.612 1.00 43.69 74 GLY A CA 1
ATOM 554 C C . GLY A 1 74 ? 14.120 13.482 -26.353 1.00 43.69 74 GLY A C 1
ATOM 555 O O . GLY A 1 74 ? 14.608 13.835 -25.284 1.00 43.69 74 GLY A O 1
ATOM 556 N N . SER A 1 75 ? 14.867 13.136 -27.400 1.00 50.97 75 SER A N 1
ATOM 557 C CA . SER A 1 75 ? 16.091 13.881 -27.679 1.00 50.97 75 SER A CA 1
ATOM 558 C C . SER A 1 75 ? 15.703 15.354 -27.816 1.00 50.97 75 SER A C 1
ATOM 560 O O . SER A 1 75 ? 15.336 15.750 -28.909 1.00 50.97 75 SER A O 1
ATOM 562 N N . ASP A 1 76 ? 15.762 16.136 -26.741 1.00 46.25 76 ASP A N 1
ATOM 563 C CA . ASP A 1 76 ? 15.862 17.596 -26.812 1.00 46.25 76 ASP A CA 1
ATOM 564 C C . ASP A 1 76 ? 16.618 18.111 -25.590 1.00 46.25 76 ASP A C 1
ATOM 566 O O . ASP A 1 76 ? 16.093 18.521 -24.556 1.00 46.25 76 ASP A O 1
ATOM 570 N N . ILE A 1 77 ? 17.932 18.072 -25.756 1.00 56.62 77 ILE A N 1
ATOM 571 C CA . ILE A 1 77 ? 18.887 18.845 -24.987 1.00 56.62 77 ILE A CA 1
ATOM 572 C C . ILE A 1 77 ? 18.673 20.310 -25.395 1.00 56.62 77 ILE A C 1
ATOM 574 O O . ILE A 1 77 ? 19.326 20.790 -26.316 1.00 56.62 77 ILE A O 1
ATOM 578 N N . ALA A 1 78 ? 17.747 21.038 -24.769 1.00 52.28 78 ALA A N 1
ATOM 579 C CA . ALA A 1 78 ? 17.688 22.486 -24.958 1.00 52.28 78 ALA A CA 1
ATOM 580 C C . ALA A 1 78 ? 17.013 23.234 -23.802 1.00 52.28 78 ALA A C 1
ATOM 582 O O . ALA A 1 78 ? 15.798 23.219 -23.637 1.00 52.28 78 ALA A O 1
ATOM 583 N N . SER A 1 79 ? 17.846 24.043 -23.144 1.00 44.56 79 SER A N 1
ATOM 584 C CA . SER A 1 79 ? 17.518 25.307 -22.471 1.00 44.56 79 SER A CA 1
ATOM 585 C C . SER A 1 79 ? 17.269 25.257 -20.964 1.00 44.56 79 SER A C 1
ATOM 587 O O . SER A 1 79 ? 16.143 25.250 -20.475 1.00 44.56 79 SER A O 1
ATOM 589 N N . SER A 1 80 ? 18.367 25.401 -20.217 1.00 51.06 80 SER A N 1
ATOM 590 C CA . SER A 1 80 ? 18.365 26.106 -18.934 1.00 51.06 80 SER A CA 1
ATOM 591 C C . SER A 1 80 ? 17.747 27.507 -19.083 1.00 51.06 80 SER A C 1
ATOM 593 O O . SER A 1 80 ? 18.255 28.300 -19.878 1.00 51.06 80 SER A O 1
ATOM 595 N N . PRO A 1 81 ? 16.744 27.892 -18.278 1.00 51.53 81 PRO A N 1
ATOM 596 C CA . PRO A 1 81 ? 16.462 29.294 -18.013 1.00 51.53 81 PRO A CA 1
ATOM 597 C C . PRO A 1 81 ? 17.329 29.745 -16.828 1.00 51.53 81 PRO A C 1
ATOM 599 O O . PRO A 1 81 ? 17.326 29.123 -15.767 1.00 51.53 81 PRO A O 1
ATOM 602 N N . GLY A 1 82 ? 18.108 30.808 -17.040 1.00 52.19 82 GLY A N 1
ATOM 603 C CA . GLY A 1 82 ? 19.104 31.342 -16.107 1.00 52.19 82 GLY A CA 1
ATOM 604 C C . GLY A 1 82 ? 18.569 31.837 -14.748 1.00 52.19 82 GLY A C 1
ATOM 605 O O . GLY A 1 82 ? 17.365 31.817 -14.481 1.00 52.19 82 GLY A O 1
ATOM 606 N N . PRO A 1 83 ? 19.473 32.293 -13.860 1.00 53.41 83 PRO A N 1
ATOM 607 C CA . PRO A 1 83 ? 19.155 32.578 -12.466 1.00 53.41 83 PRO A CA 1
ATOM 608 C C . PRO A 1 83 ? 18.154 33.732 -12.340 1.00 53.41 83 PRO A C 1
ATOM 610 O O . PRO A 1 83 ? 18.373 34.835 -12.849 1.00 53.41 83 PRO A O 1
ATOM 613 N N . ARG A 1 84 ? 17.053 33.476 -11.624 1.00 55.81 84 ARG A N 1
ATOM 614 C CA . ARG A 1 84 ? 16.042 34.480 -11.276 1.00 55.81 84 ARG A CA 1
ATOM 615 C C . ARG A 1 84 ? 16.689 35.562 -10.410 1.00 55.81 84 ARG A C 1
ATOM 617 O O . ARG A 1 84 ? 17.150 35.289 -9.305 1.00 55.81 84 ARG A O 1
ATOM 624 N N . ARG A 1 85 ? 16.724 36.796 -10.920 1.00 55.25 85 ARG A N 1
ATOM 625 C CA . ARG A 1 85 ? 17.109 37.976 -10.140 1.00 55.25 85 ARG A CA 1
ATOM 626 C C . ARG A 1 85 ? 16.096 38.173 -9.013 1.00 55.25 85 ARG A C 1
ATOM 628 O O . ARG A 1 85 ? 14.902 38.307 -9.255 1.00 55.25 85 ARG A O 1
ATOM 635 N N . HIS A 1 86 ? 16.610 38.160 -7.791 1.00 51.34 86 HIS A N 1
ATOM 636 C CA . HIS A 1 86 ? 15.897 38.489 -6.569 1.00 51.34 86 HIS A CA 1
ATOM 637 C C . HIS A 1 86 ? 15.685 40.008 -6.537 1.00 51.34 86 HIS A C 1
ATOM 639 O O . HIS A 1 86 ? 16.603 40.749 -6.187 1.00 51.34 86 HIS A O 1
ATOM 645 N N . ASP A 1 87 ? 14.507 40.483 -6.943 1.00 52.50 87 ASP A N 1
ATOM 646 C CA . ASP A 1 87 ? 14.140 41.891 -6.777 1.00 52.50 87 ASP A CA 1
ATOM 647 C C . ASP A 1 87 ? 13.458 42.064 -5.416 1.00 52.50 87 ASP A C 1
ATOM 649 O O . ASP A 1 87 ? 12.275 41.792 -5.227 1.00 52.50 87 ASP A O 1
ATOM 653 N N . SER A 1 88 ? 14.266 42.416 -4.418 1.00 55.16 88 SER A N 1
ATOM 654 C CA . SER A 1 88 ? 13.809 42.804 -3.086 1.00 55.16 88 SER A CA 1
ATOM 655 C C . SER A 1 88 ? 13.593 44.310 -3.060 1.00 55.16 88 SER A C 1
ATOM 657 O O . SER A 1 88 ? 14.478 45.052 -2.627 1.00 55.16 88 SER A O 1
ATOM 659 N N . ARG A 1 89 ? 12.416 44.783 -3.476 1.00 52.91 89 ARG A N 1
ATOM 660 C CA . ARG A 1 89 ? 11.962 46.134 -3.130 1.00 52.91 89 ARG A CA 1
ATOM 661 C C . ARG A 1 89 ? 10.542 46.094 -2.577 1.00 52.91 89 ARG A C 1
ATOM 663 O O . ARG A 1 89 ? 9.588 45.758 -3.257 1.00 52.91 89 ARG A O 1
ATOM 670 N N . ARG A 1 90 ? 10.509 46.385 -1.275 1.00 56.09 90 ARG A N 1
ATOM 671 C CA . ARG A 1 90 ? 9.375 46.634 -0.385 1.00 56.09 90 ARG A CA 1
ATOM 672 C C . ARG A 1 90 ? 8.279 47.468 -1.046 1.00 56.09 90 ARG A C 1
ATOM 674 O O . ARG A 1 90 ? 8.559 48.602 -1.417 1.00 56.09 90 ARG A O 1
ATOM 681 N N . ASP A 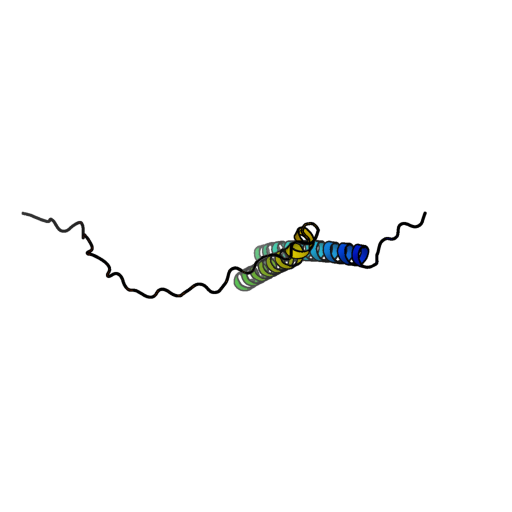1 91 ? 7.051 46.973 -0.966 1.00 53.44 91 ASP A N 1
ATOM 682 C CA . ASP A 1 91 ? 5.853 47.808 -0.894 1.00 53.44 91 ASP A CA 1
ATOM 683 C C . ASP A 1 91 ? 5.201 47.637 0.496 1.00 53.44 91 ASP A C 1
ATOM 685 O O . ASP A 1 91 ? 5.211 46.529 1.046 1.00 53.44 91 ASP A O 1
ATOM 689 N N . PRO A 1 92 ? 4.705 48.718 1.127 1.00 62.66 92 PRO A N 1
ATOM 690 C CA . PRO A 1 92 ? 4.068 48.670 2.443 1.00 62.66 92 PRO A CA 1
ATOM 691 C C . PRO A 1 92 ? 2.621 48.146 2.352 1.00 62.66 92 PRO A C 1
ATOM 693 O O . PRO A 1 92 ? 1.924 48.457 1.387 1.00 62.66 92 PRO A O 1
ATOM 696 N N . PRO A 1 93 ? 2.116 47.397 3.353 1.00 60.38 93 PRO A N 1
ATOM 697 C CA . PRO A 1 93 ? 0.705 47.037 3.393 1.00 60.38 93 PRO A CA 1
ATOM 698 C C . PRO A 1 93 ? -0.144 48.237 3.827 1.00 60.38 93 PRO A C 1
ATOM 700 O O . PRO A 1 93 ? -0.043 48.722 4.956 1.00 60.38 93 PRO A O 1
ATOM 703 N N . ASP A 1 94 ? -0.988 48.688 2.905 1.00 51.16 94 ASP A N 1
ATOM 704 C CA . ASP A 1 94 ? -2.016 49.697 3.112 1.00 51.16 94 ASP A CA 1
ATOM 705 C C . ASP A 1 94 ? -3.175 49.133 3.964 1.00 51.16 94 ASP A C 1
ATOM 707 O O . ASP A 1 94 ? -3.712 48.054 3.715 1.00 51.16 94 ASP A O 1
ATOM 711 N N . SER A 1 95 ? -3.475 49.875 5.026 1.00 54.38 95 SER A N 1
ATOM 712 C CA . SER A 1 95 ? -4.751 50.086 5.718 1.00 54.38 95 SER A CA 1
ATOM 713 C C . SER A 1 95 ? -5.865 49.028 5.599 1.00 54.38 95 SER A C 1
ATOM 715 O O . SER A 1 95 ? -6.601 48.939 4.619 1.00 54.38 95 SER A O 1
ATOM 717 N N . ARG A 1 96 ? -6.097 48.314 6.710 1.00 57.72 96 ARG A N 1
ATOM 718 C CA . ARG A 1 96 ? -7.322 47.543 6.996 1.00 57.72 96 ARG A CA 1
ATOM 719 C C . ARG A 1 96 ? -8.562 48.454 7.061 1.00 57.72 96 ARG A C 1
ATOM 721 O O . ARG A 1 96 ? -8.533 49.415 7.830 1.00 57.72 96 ARG A O 1
ATOM 728 N N . PRO A 1 97 ? -9.705 48.080 6.462 1.00 52.28 97 PRO A N 1
ATOM 729 C CA . PRO A 1 97 ? -11.010 48.493 6.956 1.00 52.28 97 PRO A CA 1
ATOM 730 C C . PRO A 1 97 ? -11.546 47.448 7.950 1.00 52.28 97 PRO A C 1
ATOM 732 O O . PRO A 1 97 ? -11.785 46.295 7.597 1.00 52.28 97 PRO A O 1
ATOM 735 N N . HIS A 1 98 ? -11.738 47.857 9.205 1.00 58.69 98 HIS A N 1
ATOM 736 C CA . HIS A 1 98 ? -12.568 47.143 10.178 1.00 58.69 98 HIS A CA 1
ATOM 737 C C . HIS A 1 98 ? -14.052 47.362 9.843 1.00 58.69 98 HIS A C 1
ATOM 739 O O . HIS A 1 98 ? -14.467 48.520 9.776 1.00 58.69 98 HIS A O 1
ATOM 745 N N . PRO A 1 99 ? -14.887 46.317 9.726 1.00 56.50 99 PRO A N 1
ATOM 746 C CA . PRO A 1 99 ? -16.322 46.474 9.868 1.00 56.50 99 PRO A CA 1
ATOM 747 C C . PRO A 1 99 ? -16.764 46.035 11.276 1.00 56.50 99 PRO A C 1
ATOM 749 O O . PRO A 1 99 ? -16.265 45.053 11.819 1.00 56.50 99 PRO A O 1
ATOM 752 N N . TYR A 1 100 ? -17.746 46.761 11.814 1.00 50.31 100 TYR A N 1
ATOM 753 C CA . TYR A 1 100 ? -18.508 46.509 13.048 1.00 50.31 100 TYR A CA 1
ATOM 754 C C . TYR A 1 100 ? -17.899 46.968 14.379 1.00 50.31 100 TYR A C 1
ATOM 756 O O . TYR A 1 100 ? -17.283 46.210 15.119 1.00 50.31 100 TYR A O 1
ATOM 764 N N . SER A 1 101 ? -18.231 48.206 14.749 1.00 49.53 101 SER A N 1
ATOM 765 C CA . SER A 1 101 ? -18.702 48.555 16.100 1.00 49.53 101 SER A CA 1
ATOM 766 C C . SER A 1 101 ? -19.508 49.851 16.017 1.00 49.53 101 SER A C 1
ATOM 768 O O . SER A 1 101 ? -19.036 50.929 16.358 1.00 49.53 101 SER A O 1
ATOM 770 N N . GLY A 1 102 ? -20.725 49.738 15.486 1.00 47.22 102 GLY A N 1
ATOM 771 C CA . GLY A 1 102 ? -21.764 50.750 15.628 1.00 47.22 102 GLY A CA 1
ATOM 772 C C . GLY A 1 102 ? -22.811 50.229 16.602 1.00 47.22 102 GLY A C 1
ATOM 773 O O . GLY A 1 102 ? -23.761 49.583 16.175 1.00 47.22 102 GLY A O 1
ATOM 774 N N . LEU A 1 103 ? -22.614 50.475 17.898 1.00 52.44 103 LEU A N 1
ATOM 775 C CA . LEU A 1 103 ? -23.698 50.475 18.877 1.00 52.44 103 LEU A CA 1
ATOM 776 C C . LEU A 1 103 ? -23.930 51.942 19.237 1.00 52.44 103 LEU A C 1
ATOM 778 O O . LEU A 1 103 ? -23.110 52.563 19.912 1.00 52.44 103 LEU A O 1
ATOM 782 N N . ALA A 1 104 ? -25.004 52.498 18.690 1.00 51.62 104 ALA A N 1
ATOM 783 C CA . ALA A 1 104 ? -25.517 53.810 19.032 1.00 51.62 104 ALA A CA 1
ATOM 784 C C . ALA A 1 104 ? -26.864 53.631 19.739 1.00 51.62 104 ALA A C 1
ATOM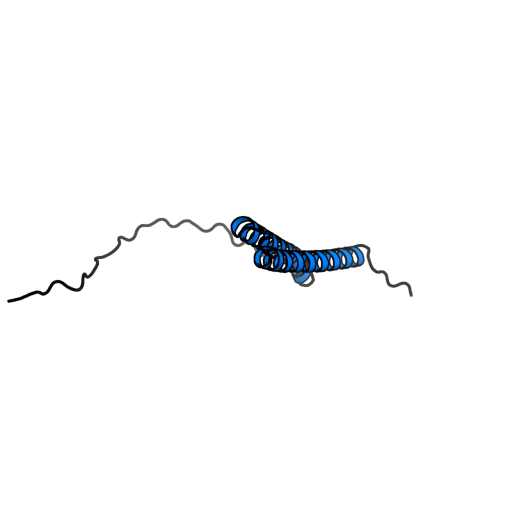 786 O O . ALA A 1 104 ? -27.689 52.854 19.257 1.00 51.62 104 ALA A O 1
ATOM 787 N N . ALA A 1 105 ? -27.032 54.435 20.795 1.00 50.19 105 ALA A N 1
ATOM 788 C CA . ALA A 1 105 ? -28.235 54.715 21.586 1.00 50.19 105 ALA A CA 1
ATOM 789 C C . ALA A 1 105 ? -28.706 53.631 22.568 1.00 50.19 105 ALA A C 1
ATOM 791 O O . ALA A 1 105 ? -29.179 52.561 22.133 1.00 50.19 105 ALA A O 1
#

Sequence (105 aa):
MPTIDGPGRTEMLDLLDLLDACERLADLQHRLAGDLHTLGLLDDTTRLNTIAQADQIDACIEQARHPLITGGSGSDIASSPGPRRHDSRRDPPDSRPHPYSGLAA

pLDDT: mean 72.87, std 19.09, range [40.78, 96.0]

Secondary structure (DSSP, 8-state):
------HHHHHHHHHHHHHHHHHHHHHHHHHHHHHHHHTTSS-HHHHHHHHHHHHHHHHHHHHHHHHHHHTTS---------PPP----------PPPP------

Organism: NCBI:txid113562

Radius of gyration: 27.21 Å; chains: 1; bounding box: 48×68×60 Å

Foldseek 3Di:
DDPCPDPVNVVLVVVVVVLVVLLVVLVVQLVVLVVCVVVVNDDPVRSVVSNVVSVVSNVVSCVVVVCVVPVVDDPDPDDDDDDDDDDDDDDDDDDDDDDDDDDDD